Protein AF-A0A2I2G0Y9-F1 (afdb_monomer)

Radius of gyration: 18.12 Å; Cα contacts (8 Å, |Δi|>4): 43; chains: 1; bounding box: 42×23×53 Å

Secondary structure (DSSP, 8-state):
----THHHHTHHHHHHHHHHHHHHHHHHHHHHHHHHHTTPPP-HHHHHHHHHHHHHHHHHHHHTTS--HHHHHHHHHHHHHHHHHHHHHHHHHHHTTTTS-HHHHHTTT--

Organism: NCBI:txid1392250

Foldseek 3Di:
DDDDPVNVVLCVVLVVLLVVLVVLLVVLVVVVVVCVVLVHDDDVLSVLSNVLSVVSNVVSVVCVVPPCSVVSVVSSVVSVVSVVVSVVSVVCLCVVAVPNDPCVVRVVVPD

Structure (mmCIF, N/CA/C/O backbone):
data_AF-A0A2I2G0Y9-F1
#
_entry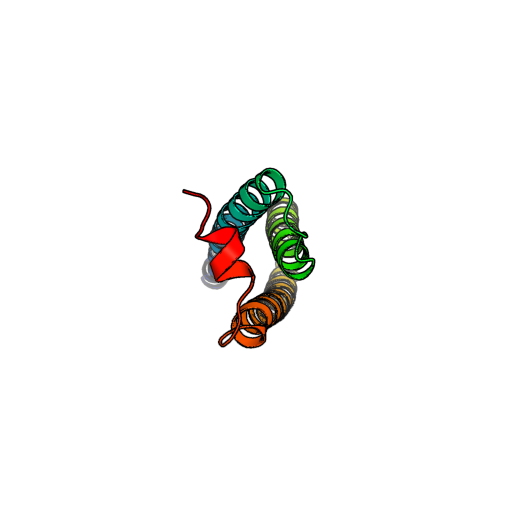.id   AF-A0A2I2G0Y9-F1
#
loop_
_atom_site.group_PDB
_atom_site.id
_atom_site.type_symbol
_atom_site.label_atom_id
_atom_site.label_alt_id
_atom_site.label_comp_id
_atom_site.label_asym_id
_atom_site.label_entity_id
_atom_site.label_seq_id
_atom_site.pdbx_PDB_ins_code
_atom_site.Cartn_x
_atom_site.Cartn_y
_atom_site.Cartn_z
_atom_site.occupancy
_atom_site.B_iso_or_equiv
_atom_site.auth_seq_id
_atom_site.auth_comp_id
_atom_site.auth_asym_id
_atom_site.auth_atom_id
_atom_site.pdbx_PDB_model_num
ATOM 1 N N . MET A 1 1 ? -18.549 9.170 29.923 1.00 46.00 1 MET A N 1
ATOM 2 C CA . MET A 1 1 ? -18.329 8.332 28.727 1.00 46.00 1 MET A CA 1
ATOM 3 C C . MET A 1 1 ? -17.215 7.361 29.087 1.00 46.00 1 MET A C 1
ATOM 5 O O . MET A 1 1 ? -16.081 7.790 29.235 1.00 46.00 1 MET A O 1
ATOM 9 N N . ILE A 1 2 ? -17.563 6.121 29.438 1.00 49.69 2 ILE A N 1
ATOM 10 C CA . ILE A 1 2 ? -16.591 5.095 29.846 1.00 49.69 2 ILE A CA 1
ATOM 11 C C . ILE A 1 2 ? -16.082 4.455 28.562 1.00 49.69 2 ILE A C 1
ATOM 13 O O . ILE A 1 2 ? -16.822 3.711 27.929 1.00 49.69 2 ILE A O 1
ATOM 17 N N . VAL A 1 3 ? -14.855 4.802 28.175 1.00 56.69 3 VAL A N 1
ATOM 18 C CA . VAL A 1 3 ? -14.140 4.137 27.083 1.00 56.69 3 VAL A CA 1
ATOM 19 C C . VAL A 1 3 ? -13.748 2.756 27.591 1.00 56.69 3 VAL A C 1
ATOM 21 O O . VAL A 1 3 ? -12.974 2.632 28.545 1.00 56.69 3 VAL A O 1
ATOM 24 N N . ARG A 1 4 ? -14.326 1.707 27.017 1.00 63.91 4 ARG A N 1
ATOM 25 C CA . ARG A 1 4 ? -13.954 0.328 27.320 1.00 63.91 4 ARG A CA 1
ATOM 26 C C . ARG A 1 4 ? -12.682 -0.020 26.549 1.00 63.91 4 ARG A C 1
ATOM 28 O O . ARG A 1 4 ? -12.545 0.306 25.377 1.00 63.91 4 ARG A O 1
ATOM 35 N N . GLY A 1 5 ? -11.758 -0.742 27.186 1.00 56.41 5 GLY A N 1
ATOM 36 C CA . GLY A 1 5 ? -10.437 -1.062 26.616 1.00 56.41 5 GLY A CA 1
ATOM 37 C C . GLY A 1 5 ? -10.438 -1.746 25.236 1.00 56.41 5 GLY A C 1
ATOM 38 O O . GLY A 1 5 ? -9.444 -1.659 24.524 1.00 56.41 5 GLY A O 1
ATOM 39 N N . HIS A 1 6 ? -11.548 -2.366 24.812 1.00 53.97 6 HIS A N 1
ATOM 40 C CA . HIS A 1 6 ? -11.688 -2.942 23.466 1.00 53.97 6 HIS A CA 1
ATOM 41 C C . HIS A 1 6 ? -11.856 -1.889 22.354 1.00 53.97 6 HIS A C 1
ATOM 43 O O . HIS A 1 6 ? -11.557 -2.172 21.198 1.00 53.97 6 HIS A O 1
ATOM 49 N N . GLU A 1 7 ? -12.288 -0.670 22.683 1.00 57.53 7 GLU A N 1
ATOM 50 C CA . GLU A 1 7 ? -12.473 0.428 21.723 1.00 57.53 7 GLU A CA 1
ATOM 51 C C . GLU A 1 7 ? -11.128 1.034 21.283 1.00 57.53 7 GLU A C 1
ATOM 53 O O . GLU A 1 7 ? -11.024 1.630 20.216 1.00 57.53 7 GLU A O 1
ATOM 58 N N . ILE A 1 8 ? -10.080 0.830 22.089 1.00 55.19 8 ILE A N 1
ATOM 59 C CA . ILE A 1 8 ? -8.735 1.391 21.901 1.00 55.19 8 ILE A CA 1
ATOM 60 C C . ILE A 1 8 ? -7.849 0.454 21.070 1.00 55.19 8 ILE A C 1
ATOM 62 O O . ILE A 1 8 ? -6.972 0.912 20.344 1.00 55.19 8 ILE A O 1
ATOM 66 N N . PHE A 1 9 ? -8.080 -0.860 21.159 1.00 54.34 9 PHE A N 1
ATOM 67 C CA . PHE A 1 9 ? -7.300 -1.850 20.412 1.00 54.34 9 PHE A CA 1
ATOM 68 C C . PHE A 1 9 ? -7.782 -2.009 18.963 1.00 54.34 9 PHE A C 1
ATOM 70 O O . PHE A 1 9 ? -7.001 -2.367 18.087 1.00 54.34 9 PHE A O 1
ATOM 77 N N . SER A 1 10 ? -9.054 -1.690 18.694 1.00 59.38 10 SER A N 1
ATOM 78 C CA . SER A 1 10 ? -9.640 -1.804 17.357 1.00 59.38 10 SER A CA 1
ATOM 79 C C . SER A 1 10 ? -8.965 -0.926 16.288 1.00 59.38 10 SER A C 1
ATOM 81 O O . SER A 1 10 ? -8.725 -1.455 15.214 1.00 59.38 10 SER A O 1
ATOM 83 N N . PRO A 1 11 ? -8.620 0.362 16.499 1.00 62.44 11 PRO A N 1
ATOM 84 C CA . PRO A 1 11 ? -8.096 1.209 15.417 1.00 62.44 11 PRO A CA 1
ATOM 85 C C . PRO A 1 11 ? -6.624 0.965 15.038 1.00 62.44 11 PRO A C 1
ATOM 87 O O . PRO A 1 11 ? -6.182 1.445 13.998 1.00 62.44 11 PRO A O 1
ATOM 90 N N . ILE A 1 12 ? -5.849 0.250 15.858 1.00 69.56 12 ILE A N 1
ATOM 91 C CA . ILE A 1 12 ? -4.392 0.093 15.691 1.00 69.56 12 ILE A CA 1
ATOM 92 C C . ILE A 1 12 ? -3.999 -0.595 14.364 1.00 69.56 12 ILE A C 1
ATOM 94 O O . ILE A 1 12 ? -3.158 -0.033 13.657 1.00 69.56 12 ILE A O 1
ATOM 98 N N . PRO A 1 13 ? -4.572 -1.756 13.982 1.00 67.31 13 PRO A N 1
ATOM 99 C CA . PRO A 1 13 ? -4.223 -2.411 12.717 1.00 67.31 13 PRO A CA 1
ATOM 100 C C . PRO A 1 13 ? -4.553 -1.554 11.485 1.00 67.31 13 PRO A C 1
ATOM 102 O O . PRO A 1 13 ? -3.721 -1.440 10.591 1.00 67.31 13 PRO A O 1
ATOM 105 N N . LEU A 1 14 ? -5.672 -0.823 11.494 1.00 72.25 14 LEU A N 1
ATOM 106 C CA . LEU A 1 14 ? -6.061 0.065 10.389 1.00 72.25 14 LEU A CA 1
ATOM 107 C C . LEU A 1 14 ? -5.081 1.218 10.171 1.00 72.25 14 LEU A C 1
ATOM 109 O O . LEU A 1 14 ? -4.785 1.575 9.033 1.00 72.25 14 LEU A O 1
ATOM 113 N N . VAL A 1 15 ? -4.557 1.809 11.247 1.00 73.94 15 VAL A N 1
ATOM 114 C CA . VAL A 1 15 ? -3.526 2.849 11.116 1.00 73.94 15 VAL A CA 1
ATOM 115 C C . VAL A 1 15 ? -2.258 2.262 10.484 1.00 73.9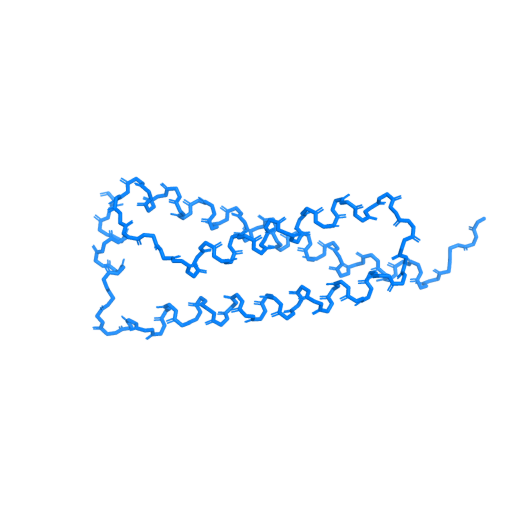4 15 VAL A C 1
ATOM 117 O O . VAL A 1 15 ? -1.651 2.903 9.627 1.00 73.94 15 VAL A O 1
ATOM 120 N N . GLY A 1 16 ? -1.887 1.030 10.843 1.00 77.44 16 GLY A N 1
ATOM 121 C CA . GLY A 1 16 ? -0.770 0.312 10.224 1.00 77.44 16 GLY A CA 1
ATOM 122 C C . GLY A 1 16 ? -0.992 0.014 8.736 1.00 77.44 16 GLY A C 1
ATOM 123 O O . GLY A 1 16 ? -0.099 0.247 7.914 1.00 77.44 16 GLY A O 1
ATOM 124 N N . GLU A 1 17 ? -2.189 -0.434 8.363 1.00 78.25 17 GLU A N 1
ATOM 125 C CA . GLU A 1 17 ? -2.569 -0.671 6.966 1.00 78.25 17 GLU A CA 1
ATOM 126 C C . GLU A 1 17 ? -2.608 0.625 6.142 1.00 78.25 17 GLU A C 1
ATOM 128 O O . GLU A 1 17 ? -2.150 0.643 5.002 1.00 78.25 17 GLU A O 1
ATOM 133 N N . LEU A 1 18 ? -3.072 1.739 6.716 1.00 81.19 18 LEU A N 1
ATOM 134 C CA . LEU A 1 18 ? -3.113 3.033 6.028 1.00 81.19 18 LEU A CA 1
ATOM 135 C C . LEU A 1 18 ? -1.705 3.566 5.730 1.00 81.19 18 LEU A C 1
ATOM 137 O O . LEU A 1 18 ? -1.428 4.005 4.612 1.00 81.19 18 LEU A O 1
ATOM 141 N N . ILE A 1 19 ? -0.808 3.512 6.719 1.00 85.19 19 ILE A N 1
ATOM 142 C CA . ILE A 1 19 ? 0.575 3.975 6.555 1.00 85.19 19 ILE A CA 1
ATOM 143 C C . ILE A 1 19 ? 1.295 3.110 5.517 1.00 85.19 19 ILE A C 1
ATOM 145 O O . ILE A 1 19 ? 1.948 3.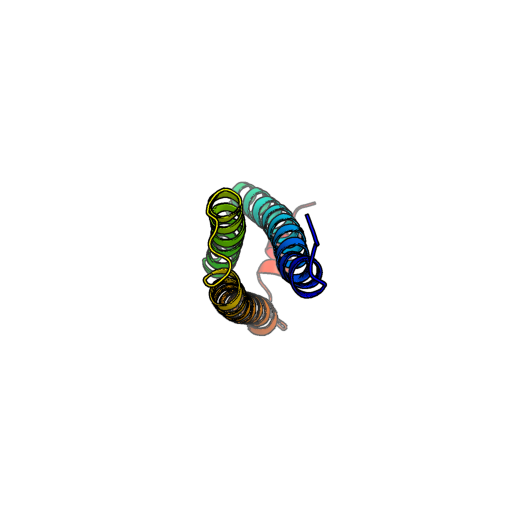639 4.618 1.00 85.19 19 ILE A O 1
ATOM 149 N N . SER A 1 20 ? 1.153 1.788 5.606 1.00 81.94 20 SER A N 1
ATOM 150 C CA . SER A 1 20 ? 1.803 0.871 4.665 1.00 81.94 20 SER A CA 1
ATOM 151 C C . SER A 1 20 ? 1.257 1.008 3.239 1.00 81.94 20 SER A C 1
ATOM 153 O O . SER A 1 20 ? 2.050 1.092 2.301 1.00 81.94 20 SER A O 1
ATOM 155 N N . ALA A 1 21 ? -0.061 1.138 3.059 1.00 84.75 21 ALA A N 1
ATOM 156 C CA . ALA A 1 21 ? -0.673 1.371 1.752 1.00 84.75 21 ALA A CA 1
ATOM 157 C C . ALA A 1 21 ? -0.197 2.677 1.101 1.00 84.75 21 ALA A C 1
ATOM 159 O O . ALA A 1 21 ? 0.141 2.683 -0.084 1.00 84.75 21 ALA A O 1
ATOM 160 N N . ALA A 1 22 ? -0.118 3.768 1.870 1.00 85.31 22 ALA A N 1
ATOM 161 C CA . ALA A 1 22 ? 0.359 5.056 1.372 1.00 85.31 22 ALA A CA 1
ATOM 162 C C . ALA A 1 22 ? 1.827 4.992 0.918 1.00 85.31 22 ALA A C 1
ATOM 164 O O . ALA A 1 22 ? 2.170 5.517 -0.143 1.00 85.31 22 ALA A O 1
ATOM 165 N N . VAL A 1 23 ? 2.686 4.314 1.688 1.00 88.06 23 VAL A N 1
ATOM 166 C CA . VAL A 1 23 ? 4.105 4.137 1.345 1.00 88.06 23 VAL A CA 1
ATOM 167 C C . VAL A 1 23 ? 4.261 3.321 0.062 1.00 88.06 23 VAL A C 1
ATOM 169 O O . VAL A 1 23 ? 4.984 3.742 -0.841 1.00 88.06 23 VAL A O 1
ATOM 172 N N . VAL A 1 24 ? 3.565 2.186 -0.061 1.00 86.06 24 VAL A N 1
ATOM 173 C CA . VAL A 1 24 ? 3.645 1.345 -1.266 1.00 86.06 24 VAL A CA 1
ATOM 174 C C . VAL A 1 24 ? 3.107 2.082 -2.489 1.00 86.06 24 VAL A C 1
ATOM 176 O O . VAL A 1 24 ? 3.751 2.045 -3.535 1.00 86.06 24 VAL A O 1
ATOM 179 N N . MET A 1 25 ? 1.979 2.790 -2.365 1.00 87.69 25 MET A N 1
ATOM 180 C CA . MET A 1 25 ? 1.427 3.592 -3.460 1.00 87.69 25 MET A CA 1
ATOM 181 C C . MET A 1 25 ? 2.436 4.637 -3.944 1.00 87.69 25 MET A C 1
ATOM 183 O O . MET A 1 25 ? 2.663 4.743 -5.146 1.00 87.69 25 MET A O 1
ATOM 187 N N . GLY A 1 26 ? 3.100 5.346 -3.024 1.00 84.00 26 GLY A N 1
ATOM 188 C CA . GLY A 1 26 ? 4.108 6.348 -3.371 1.00 84.00 26 GLY A CA 1
ATOM 189 C C . GLY A 1 26 ? 5.312 5.766 -4.115 1.00 84.00 26 GLY A C 1
ATOM 190 O O . G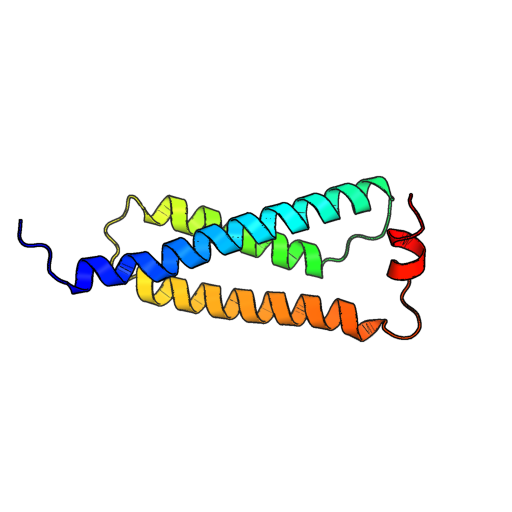LY A 1 26 ? 5.729 6.314 -5.134 1.00 84.00 26 GLY A O 1
ATOM 191 N N . ILE A 1 27 ? 5.847 4.634 -3.646 1.00 85.75 27 ILE A N 1
ATOM 192 C CA . ILE A 1 27 ? 6.989 3.967 -4.294 1.00 85.75 27 ILE A CA 1
ATOM 193 C C . ILE A 1 27 ? 6.602 3.481 -5.697 1.00 85.75 27 ILE A C 1
ATOM 195 O O . ILE A 1 27 ? 7.338 3.697 -6.659 1.00 85.75 27 ILE A O 1
ATOM 199 N N . LEU A 1 28 ? 5.436 2.846 -5.824 1.00 85.31 28 LEU A N 1
ATOM 200 C CA . LEU A 1 28 ? 5.013 2.210 -7.066 1.00 85.31 28 LEU A CA 1
ATOM 201 C C . LEU A 1 28 ? 4.561 3.222 -8.125 1.00 85.31 28 LEU A C 1
ATOM 203 O O . LEU A 1 28 ? 4.888 3.063 -9.297 1.00 85.31 28 LEU A O 1
ATOM 207 N N . ALA A 1 29 ? 3.884 4.298 -7.716 1.00 82.75 29 ALA A N 1
ATOM 208 C C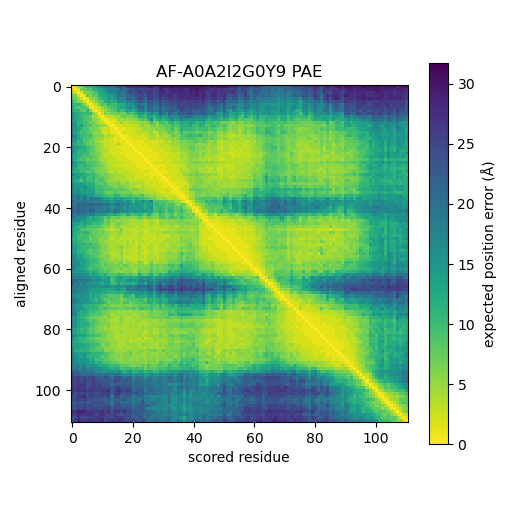A . ALA A 1 29 ? 3.539 5.410 -8.599 1.00 82.75 29 ALA A CA 1
ATOM 209 C C . ALA A 1 29 ? 4.792 6.119 -9.132 1.00 82.75 29 ALA A C 1
ATOM 211 O O . ALA A 1 29 ? 4.838 6.502 -10.300 1.00 82.75 29 ALA A O 1
ATOM 212 N N . GLY A 1 30 ? 5.822 6.262 -8.290 1.00 82.69 30 GLY A N 1
ATOM 213 C CA . GLY A 1 30 ? 7.124 6.763 -8.718 1.00 82.69 30 GLY A CA 1
ATOM 214 C C . GLY A 1 30 ? 7.753 5.864 -9.780 1.00 82.69 30 GLY A C 1
ATOM 215 O O . GLY A 1 30 ? 8.160 6.357 -10.826 1.00 82.69 30 GLY A O 1
ATOM 216 N N . TYR A 1 31 ? 7.777 4.550 -9.548 1.00 78.81 31 TYR A N 1
ATOM 217 C CA . TYR A 1 31 ? 8.345 3.582 -10.492 1.00 78.81 31 TYR A CA 1
ATOM 218 C C . TYR A 1 31 ? 7.652 3.610 -11.864 1.00 78.81 31 TYR A C 1
ATOM 220 O O . TYR A 1 31 ? 8.325 3.731 -12.886 1.00 78.81 31 TYR A O 1
ATOM 228 N N . GLU A 1 32 ? 6.318 3.591 -11.893 1.00 78.19 32 GLU A N 1
ATOM 229 C CA . GLU A 1 32 ? 5.547 3.682 -13.142 1.00 78.19 32 GLU A CA 1
ATOM 230 C C . GLU A 1 32 ? 5.829 4.997 -13.889 1.00 78.19 32 GLU A C 1
ATOM 232 O O . GLU A 1 32 ? 5.934 4.997 -15.113 1.00 78.19 32 GLU A O 1
ATOM 237 N N . HIS A 1 33 ? 6.037 6.114 -13.176 1.00 79.00 33 HIS A N 1
ATOM 238 C CA . HIS A 1 33 ? 6.398 7.387 -13.809 1.00 79.00 33 HIS A CA 1
ATOM 239 C C . HIS A 1 33 ? 7.748 7.323 -14.540 1.00 79.00 33 HIS A C 1
ATOM 241 O O . HIS A 1 33 ? 7.899 7.922 -15.605 1.00 79.00 33 HIS A O 1
ATOM 247 N N . TYR A 1 34 ? 8.731 6.603 -13.995 1.00 75.06 34 TYR A N 1
ATOM 248 C CA . TYR A 1 34 ? 10.027 6.415 -14.652 1.00 75.06 34 TYR A CA 1
ATOM 249 C C . TYR A 1 34 ? 9.940 5.445 -15.839 1.00 75.06 34 TYR A C 1
ATOM 251 O O . TYR A 1 34 ? 10.548 5.712 -16.876 1.00 75.06 34 TYR A O 1
ATOM 259 N N . ILE A 1 35 ? 9.150 4.373 -15.728 1.00 74.31 35 ILE A N 1
ATOM 260 C CA . ILE A 1 35 ? 8.914 3.406 -16.816 1.00 74.31 35 ILE A CA 1
ATOM 261 C C . ILE A 1 35 ? 8.207 4.054 -18.008 1.00 74.31 35 ILE A C 1
ATOM 263 O O . ILE A 1 35 ? 8.625 3.849 -19.150 1.00 74.31 35 ILE A O 1
ATOM 267 N N . ASP A 1 36 ? 7.185 4.871 -17.749 1.00 74.88 36 ASP A N 1
ATOM 268 C CA . ASP A 1 36 ? 6.462 5.620 -18.781 1.00 74.88 36 ASP A CA 1
ATOM 269 C C . ASP A 1 36 ? 7.415 6.548 -19.554 1.00 74.88 36 ASP A C 1
ATOM 271 O O . ASP A 1 36 ? 7.427 6.566 -20.785 1.00 74.88 36 ASP A O 1
ATOM 275 N N . ARG A 1 37 ? 8.331 7.224 -18.845 1.00 74.12 37 ARG A N 1
ATOM 276 C CA . ARG A 1 37 ? 9.385 8.043 -19.469 1.00 74.12 37 ARG A CA 1
ATOM 277 C C . ARG A 1 37 ? 10.404 7.236 -20.268 1.00 74.12 37 ARG A C 1
ATOM 279 O O . ARG A 1 37 ? 10.930 7.749 -21.254 1.00 74.12 37 ARG A O 1
ATOM 286 N N . ALA A 1 38 ? 10.691 6.007 -19.853 1.00 68.12 38 ALA A N 1
ATOM 287 C CA . ALA A 1 38 ? 11.608 5.103 -20.541 1.00 68.12 38 ALA A CA 1
ATOM 288 C C . ALA A 1 38 ? 10.960 4.377 -21.737 1.00 68.12 38 ALA A C 1
ATOM 290 O O . ALA A 1 38 ? 11.648 3.633 -22.437 1.00 68.12 38 ALA A O 1
ATOM 291 N N . ASN A 1 39 ? 9.659 4.591 -21.992 1.00 61.94 39 ASN A N 1
ATOM 292 C CA . ASN A 1 39 ? 8.876 3.927 -23.041 1.00 61.94 39 ASN A CA 1
ATOM 293 C C . ASN A 1 39 ? 9.024 2.390 -22.999 1.00 61.94 39 ASN A C 1
ATOM 295 O O . ASN A 1 39 ? 9.067 1.713 -24.031 1.00 61.94 39 ASN A O 1
ATOM 299 N N . ALA A 1 40 ? 9.175 1.848 -21.787 1.00 63.91 40 ALA A N 1
ATOM 300 C CA . ALA A 1 40 ? 9.321 0.424 -21.536 1.00 63.91 40 ALA A CA 1
ATOM 301 C C . ALA A 1 40 ? 7.943 -0.219 -21.317 1.00 63.91 40 ALA A C 1
ATOM 303 O O . ALA A 1 40 ? 6.992 0.425 -20.879 1.00 63.91 40 ALA A O 1
ATOM 304 N N . SER A 1 41 ? 7.815 -1.506 -21.655 1.00 57.75 41 SER A N 1
ATOM 305 C CA . SER A 1 41 ? 6.540 -2.225 -21.547 1.00 57.75 41 SER A CA 1
ATOM 306 C C . SER A 1 41 ? 6.053 -2.253 -20.101 1.00 57.75 41 SER A C 1
ATOM 308 O O . SER A 1 41 ? 6.714 -2.815 -19.229 1.00 57.75 41 SER A O 1
ATOM 310 N N . ASN A 1 42 ? 4.857 -1.713 -19.873 1.00 60.19 42 ASN A N 1
ATOM 311 C CA . ASN A 1 42 ? 4.280 -1.635 -18.543 1.00 60.19 42 ASN A CA 1
ATOM 312 C C . ASN A 1 42 ? 3.936 -3.029 -17.999 1.00 60.19 42 ASN A C 1
ATOM 314 O O . ASN A 1 42 ? 3.189 -3.795 -18.619 1.00 60.19 42 ASN A O 1
ATOM 318 N N . ASN A 1 43 ? 4.463 -3.376 -16.825 1.00 70.12 43 ASN A N 1
ATOM 319 C CA . ASN A 1 43 ? 4.216 -4.677 -16.215 1.00 70.12 43 ASN A CA 1
ATOM 320 C C . ASN A 1 43 ? 2.867 -4.655 -15.489 1.00 70.12 43 ASN A C 1
ATOM 322 O O . ASN A 1 43 ? 2.749 -4.117 -14.392 1.00 70.12 43 ASN A O 1
ATOM 326 N N . GLY A 1 44 ? 1.851 -5.331 -16.040 1.00 74.12 44 GLY A N 1
ATOM 327 C CA . GLY A 1 44 ? 0.495 -5.368 -15.457 1.00 74.12 44 GLY A CA 1
ATOM 328 C C . GLY A 1 44 ? 0.416 -5.860 -14.000 1.00 74.12 44 GLY A C 1
ATOM 329 O O . GLY A 1 44 ? -0.563 -5.607 -13.304 1.00 74.12 44 GLY A O 1
ATOM 330 N N . ARG A 1 45 ? 1.466 -6.523 -13.503 1.00 75.38 45 ARG A N 1
ATOM 331 C CA . ARG A 1 45 ? 1.602 -6.937 -12.099 1.00 75.38 45 ARG A CA 1
ATOM 332 C C . ARG A 1 45 ? 1.894 -5.773 -11.146 1.00 75.38 45 ARG A C 1
ATOM 334 O O . ARG A 1 45 ? 1.456 -5.807 -10.002 1.00 75.38 45 ARG A O 1
ATOM 341 N N . ILE A 1 46 ? 2.612 -4.760 -11.621 1.00 79.06 46 ILE A N 1
ATOM 342 C CA . ILE A 1 46 ? 2.924 -3.538 -10.875 1.00 79.06 46 ILE A CA 1
ATOM 343 C C . ILE A 1 46 ? 1.660 -2.679 -10.787 1.00 79.06 46 ILE A C 1
ATOM 345 O O . ILE A 1 46 ? 1.248 -2.290 -9.697 1.00 79.06 46 ILE A O 1
ATOM 349 N N . VAL A 1 47 ? 0.949 -2.531 -11.907 1.00 83.00 47 VAL A N 1
ATOM 350 C CA . VAL A 1 47 ? -0.364 -1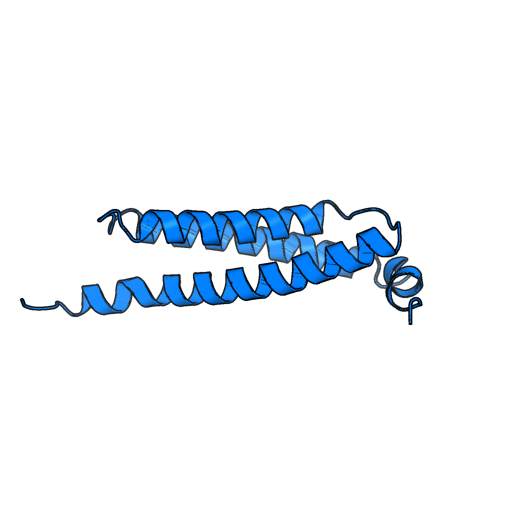.866 -11.956 1.00 83.00 47 VAL A CA 1
ATOM 351 C C . VAL A 1 47 ? -1.372 -2.517 -11.006 1.00 83.00 47 VAL A C 1
ATOM 353 O O . VAL A 1 47 ? -2.088 -1.814 -10.299 1.00 83.00 47 VAL A O 1
ATOM 356 N N . TYR A 1 48 ? -1.414 -3.852 -10.930 1.00 85.44 48 TYR A N 1
ATOM 357 C CA . TYR A 1 48 ? -2.291 -4.560 -9.991 1.00 85.44 48 TYR A CA 1
ATOM 358 C C . TYR A 1 48 ? -2.031 -4.152 -8.533 1.00 85.44 48 TYR A C 1
ATOM 360 O O . TYR A 1 48 ? -2.958 -3.772 -7.818 1.00 85.44 48 TYR A O 1
ATOM 368 N N 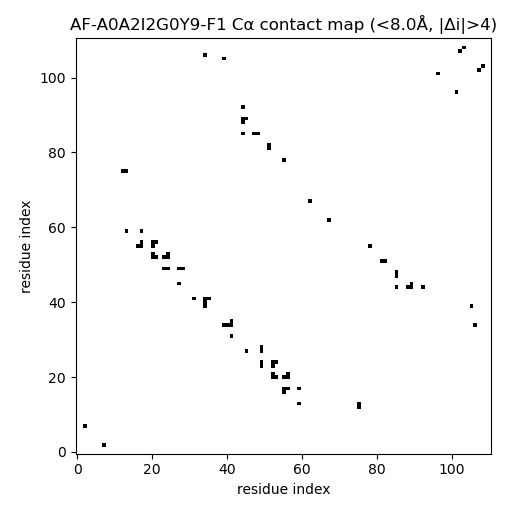. SER A 1 49 ? -0.767 -4.170 -8.108 1.00 86.25 49 SER A N 1
ATOM 369 C CA . SER A 1 49 ? -0.376 -3.770 -6.753 1.00 86.25 49 SER A CA 1
ATOM 370 C C . S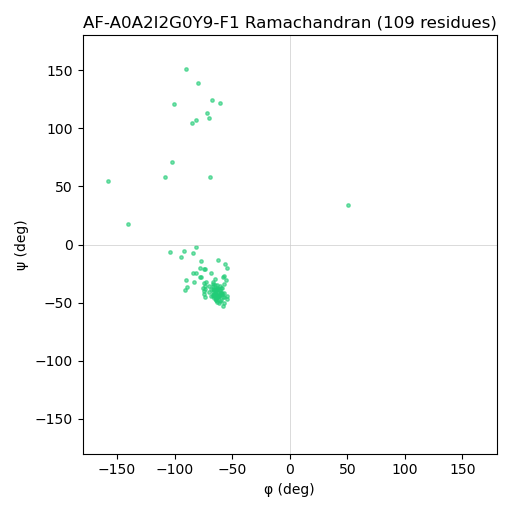ER A 1 49 ? -0.674 -2.291 -6.476 1.00 86.25 49 SER A C 1
ATOM 372 O O . SER A 1 49 ? -1.087 -1.949 -5.368 1.00 86.25 49 SER A O 1
ATOM 374 N N . LEU A 1 50 ? -0.543 -1.422 -7.486 1.00 86.38 50 LEU A N 1
ATOM 375 C CA . LEU A 1 50 ? -0.891 -0.002 -7.389 1.00 86.38 50 LEU A CA 1
ATOM 376 C C . LEU A 1 50 ? -2.390 0.173 -7.121 1.00 86.38 50 LEU A C 1
ATOM 378 O O . LEU A 1 50 ? -2.780 0.875 -6.191 1.00 86.38 50 LEU A O 1
ATOM 382 N N . VAL A 1 51 ? -3.235 -0.497 -7.909 1.00 87.75 51 VAL A N 1
ATOM 383 C CA . VAL A 1 51 ? -4.697 -0.410 -7.793 1.00 87.75 51 VAL A CA 1
ATOM 384 C C . VAL A 1 51 ? -5.167 -0.880 -6.420 1.00 87.75 51 VAL A C 1
ATOM 386 O O . VAL A 1 51 ? -6.014 -0.226 -5.814 1.00 87.75 51 VAL A O 1
ATOM 389 N N . ILE A 1 52 ? -4.590 -1.961 -5.888 1.00 87.25 52 ILE A N 1
ATOM 390 C CA . ILE A 1 52 ? -4.913 -2.439 -4.537 1.00 87.25 52 ILE A CA 1
ATOM 391 C C . ILE A 1 52 ? -4.560 -1.394 -3.484 1.00 87.25 52 ILE A C 1
ATOM 393 O O . ILE A 1 52 ? -5.376 -1.140 -2.601 1.00 87.25 52 ILE A O 1
ATOM 397 N N . ALA A 1 53 ? -3.388 -0.762 -3.592 1.00 86.25 53 ALA A N 1
ATOM 398 C CA . ALA A 1 53 ? -2.957 0.273 -2.657 1.00 86.25 53 ALA A CA 1
ATOM 399 C C . ALA A 1 53 ? -3.850 1.531 -2.701 1.00 86.25 53 ALA A C 1
ATOM 401 O O . ALA A 1 53 ? -4.022 2.208 -1.689 1.00 86.25 53 ALA A O 1
ATOM 402 N N . PHE A 1 54 ? -4.462 1.845 -3.846 1.00 84.44 54 PHE A N 1
ATOM 403 C CA . PHE A 1 54 ? -5.492 2.887 -3.923 1.00 84.44 54 PHE A CA 1
ATOM 404 C C . PHE A 1 54 ? -6.823 2.434 -3.317 1.00 84.44 54 PHE A C 1
ATOM 406 O O . PHE A 1 54 ? -7.485 3.218 -2.635 1.00 84.44 54 PHE A O 1
ATOM 413 N N . LEU A 1 55 ? -7.220 1.181 -3.545 1.00 85.62 55 LEU A N 1
ATOM 414 C CA . LEU A 1 55 ? -8.483 0.633 -3.053 1.00 85.62 55 LEU A CA 1
ATOM 415 C C . LEU A 1 55 ? -8.498 0.524 -1.521 1.00 85.62 55 LEU A C 1
ATOM 417 O O . LEU A 1 55 ? -9.512 0.848 -0.903 1.00 85.62 55 LEU A O 1
ATOM 421 N N . THR A 1 56 ? -7.371 0.146 -0.909 1.00 84.69 56 THR A N 1
ATOM 422 C CA . THR A 1 56 ? -7.165 0.166 0.551 1.00 84.69 56 THR A CA 1
ATOM 423 C C . THR A 1 56 ? -7.362 1.564 1.115 1.00 84.69 56 THR A C 1
ATOM 425 O O . THR A 1 56 ? -8.188 1.776 2.003 1.00 84.69 56 THR A O 1
ATOM 428 N N . LEU A 1 57 ? -6.665 2.542 0.547 1.00 84.12 57 LEU A N 1
ATOM 429 C CA . LEU A 1 57 ? -6.657 3.917 1.032 1.00 84.12 57 LEU A CA 1
ATOM 430 C C . LEU A 1 57 ? -8.031 4.588 0.864 1.00 84.12 57 LEU A C 1
ATOM 432 O O . LEU A 1 57 ? -8.518 5.257 1.778 1.00 84.12 57 LEU A O 1
ATOM 436 N N . PHE A 1 58 ? -8.703 4.343 -0.265 1.00 83.25 58 PHE A N 1
ATOM 437 C CA . PHE A 1 58 ? -10.048 4.849 -0.541 1.00 83.25 58 PHE 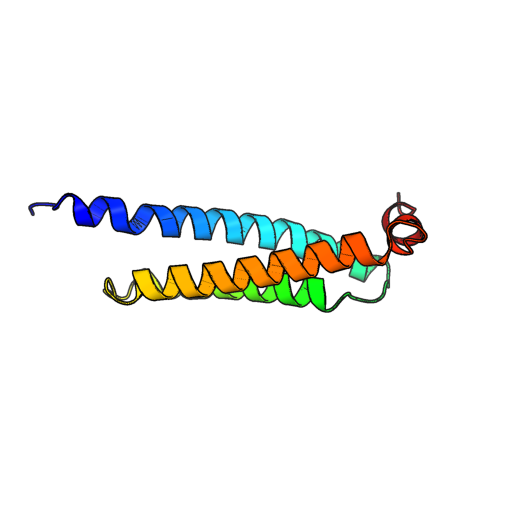A CA 1
ATOM 438 C C . PHE A 1 58 ? -11.111 4.213 0.363 1.00 83.25 58 PHE A C 1
ATOM 440 O O . PHE A 1 58 ? -11.953 4.920 0.919 1.00 83.25 58 PHE A O 1
ATOM 447 N N . SER A 1 59 ? -11.057 2.891 0.559 1.00 78.81 59 SER A N 1
ATOM 448 C CA . SER A 1 59 ? -12.024 2.175 1.395 1.00 78.81 59 SER A CA 1
ATOM 449 C C . SER A 1 59 ? -11.932 2.586 2.865 1.00 78.81 59 SER A C 1
ATOM 451 O O . SER A 1 59 ? -12.956 2.655 3.540 1.00 78.81 59 SER A O 1
ATOM 453 N N . ILE A 1 60 ? -10.732 2.891 3.366 1.00 75.38 60 ILE A N 1
ATOM 454 C CA . ILE A 1 60 ? -10.517 3.308 4.759 1.00 75.38 60 ILE A CA 1
ATOM 455 C C . ILE A 1 60 ? -10.995 4.747 5.000 1.00 75.38 60 ILE A C 1
ATOM 457 O O . ILE A 1 60 ? -11.671 5.009 5.997 1.00 75.38 60 ILE A O 1
ATOM 461 N N . ILE A 1 61 ? -10.715 5.670 4.073 1.00 77.56 61 ILE A N 1
ATOM 462 C CA . ILE A 1 61 ? -11.204 7.059 4.146 1.00 77.56 61 ILE A CA 1
ATOM 463 C C . ILE A 1 61 ? -12.738 7.107 4.159 1.00 77.56 61 ILE A C 1
ATOM 465 O O . ILE A 1 61 ? -13.324 7.908 4.886 1.00 77.56 61 ILE A O 1
ATOM 469 N N . LEU A 1 62 ? -13.393 6.230 3.396 1.00 70.44 62 LEU A N 1
ATOM 470 C CA . LEU A 1 62 ? -14.853 6.124 3.355 1.00 70.44 62 LEU A CA 1
ATOM 471 C C . LEU A 1 62 ? -15.470 5.383 4.546 1.00 70.44 62 LEU A C 1
ATOM 473 O O . LEU A 1 62 ? -16.658 5.575 4.800 1.00 70.44 62 LEU A O 1
ATOM 477 N N . LEU A 1 63 ? -14.705 4.560 5.272 1.00 67.00 63 LEU A N 1
ATOM 478 C CA . LEU A 1 63 ? -15.183 3.876 6.479 1.00 67.00 63 LEU A CA 1
ATOM 479 C C . LEU A 1 63 ? -15.083 4.743 7.741 1.00 67.00 63 LEU A C 1
ATOM 481 O O . LEU A 1 63 ? -15.870 4.539 8.661 1.00 67.00 63 LEU A O 1
ATOM 485 N N . ILE A 1 64 ? -14.180 5.733 7.781 1.00 65.50 64 ILE A N 1
ATOM 486 C CA . ILE A 1 64 ? -13.995 6.623 8.942 1.00 65.50 64 ILE A CA 1
ATOM 487 C C . ILE A 1 64 ? -15.271 7.364 9.421 1.00 65.50 64 ILE A C 1
ATOM 489 O O . ILE A 1 64 ? -15.375 7.597 10.626 1.00 65.50 64 ILE A O 1
ATOM 493 N N . PRO A 1 65 ? -16.265 7.721 8.572 1.00 61.09 65 PRO A N 1
ATOM 494 C CA . PRO A 1 65 ? -17.498 8.362 9.020 1.00 61.09 65 PRO A CA 1
ATOM 495 C C . PRO A 1 65 ? -18.658 7.381 9.282 1.00 61.09 65 PRO A C 1
ATOM 497 O O . PRO A 1 65 ? -19.673 7.793 9.843 1.00 61.09 65 PRO A O 1
ATOM 500 N N . PHE A 1 66 ? -18.554 6.102 8.899 1.00 56.78 66 PHE A N 1
ATOM 501 C CA . PHE A 1 66 ? -19.622 5.117 9.092 1.00 56.78 66 PHE A CA 1
ATOM 502 C C . PHE A 1 66 ? -19.318 4.252 10.318 1.00 56.78 66 PHE A C 1
ATOM 504 O O . PHE A 1 66 ? -18.296 3.579 10.382 1.00 56.78 66 PHE A O 1
ATOM 511 N N . HIS A 1 67 ? -20.221 4.259 11.300 1.00 56.16 67 HIS A N 1
ATOM 512 C CA . HIS A 1 67 ? -20.125 3.559 12.589 1.00 56.16 67 HIS A CA 1
ATOM 513 C C . HIS A 1 67 ? -20.220 2.020 12.437 1.00 56.16 67 HIS A C 1
ATOM 515 O O . HIS A 1 67 ? -21.114 1.364 12.973 1.00 56.16 67 HIS A O 1
ATOM 521 N N . ALA A 1 68 ? -19.320 1.431 11.651 1.00 59.03 68 ALA A N 1
ATOM 522 C CA . ALA A 1 68 ? -19.342 0.054 11.176 1.00 59.03 68 ALA A CA 1
ATOM 523 C C . ALA A 1 68 ? -18.257 -0.784 11.874 1.00 59.03 68 ALA A C 1
ATOM 525 O O . ALA A 1 68 ? -17.392 -1.382 11.238 1.00 59.03 68 ALA A O 1
ATOM 526 N N . SER A 1 69 ? -18.316 -0.850 13.208 1.00 62.69 69 SER A N 1
ATOM 527 C CA . SER A 1 69 ? -17.348 -1.605 14.024 1.00 62.69 69 SER A CA 1
ATOM 528 C C . SER A 1 69 ? -17.286 -3.102 13.663 1.00 62.69 69 SER A C 1
ATOM 530 O O . SER A 1 69 ? -16.227 -3.710 13.772 1.00 62.69 69 SER A O 1
ATOM 532 N N . PHE A 1 70 ? -18.378 -3.687 13.148 1.00 63.50 70 PHE A N 1
ATOM 533 C CA . PHE A 1 70 ? -18.415 -5.094 12.715 1.00 63.50 70 PHE A CA 1
ATOM 534 C C . PHE A 1 70 ? -17.755 -5.343 11.345 1.00 63.50 70 PHE A C 1
ATOM 536 O O . PHE A 1 70 ? -17.248 -6.433 11.099 1.00 63.50 70 PHE A O 1
ATOM 543 N N . TYR A 1 71 ? -17.738 -4.344 10.453 1.00 63.31 71 TYR A N 1
ATOM 544 C CA . TYR A 1 71 ? -17.123 -4.470 9.123 1.00 63.31 71 TYR A CA 1
ATOM 545 C C . TYR A 1 71 ? -15.604 -4.371 9.174 1.00 63.31 71 TYR A C 1
ATOM 547 O O . TYR A 1 71 ? -14.923 -4.973 8.352 1.00 63.31 71 TYR A O 1
ATOM 555 N N . PHE A 1 72 ? -15.083 -3.657 10.166 1.00 70.19 72 PHE A N 1
ATOM 556 C CA . PHE A 1 72 ? -13.660 -3.413 10.344 1.00 70.19 72 PHE A CA 1
ATOM 557 C C . PHE A 1 72 ? -12.829 -4.705 10.392 1.00 70.19 72 PHE A C 1
ATOM 559 O O . PHE A 1 72 ? -11.818 -4.814 9.709 1.00 70.19 72 PHE A O 1
ATOM 566 N N . PHE A 1 73 ? -13.302 -5.712 11.134 1.00 70.44 73 PHE A N 1
ATOM 567 C CA . PHE A 1 73 ? -12.614 -7.001 11.252 1.00 70.44 73 PHE A CA 1
ATOM 568 C C . PHE A 1 73 ? -12.591 -7.793 9.935 1.00 70.44 73 PHE A C 1
ATOM 570 O O . PHE A 1 73 ? -11.613 -8.465 9.628 1.00 70.44 73 PHE A O 1
ATOM 577 N N . GLY A 1 74 ? -13.660 -7.716 9.136 1.00 76.00 74 GLY A N 1
ATOM 578 C CA . GLY A 1 74 ? -13.706 -8.389 7.835 1.00 76.00 74 GLY A CA 1
ATOM 579 C C . GLY A 1 74 ? -12.845 -7.698 6.777 1.00 76.00 74 GLY A C 1
ATOM 580 O O . GLY A 1 74 ? -12.249 -8.363 5.933 1.00 76.00 74 GLY A O 1
ATOM 581 N N . LEU A 1 75 ? -12.775 -6.369 6.825 1.00 77.06 75 LEU A N 1
ATOM 582 C CA . LEU A 1 75 ? -12.070 -5.554 5.840 1.00 77.06 75 LEU A CA 1
ATOM 583 C C . LEU A 1 75 ? -10.542 -5.716 5.938 1.00 77.06 75 LEU A C 1
ATOM 585 O O . LEU A 1 75 ? -9.893 -5.892 4.909 1.00 77.06 75 LEU A O 1
ATOM 589 N N . ASP A 1 76 ? -10.007 -5.766 7.161 1.00 77.19 76 ASP A N 1
ATOM 590 C CA . ASP A 1 76 ? -8.592 -6.065 7.451 1.00 77.19 76 ASP A CA 1
ATOM 591 C C . ASP A 1 76 ? -8.177 -7.430 6.870 1.00 77.19 76 ASP A C 1
ATOM 593 O O . ASP A 1 76 ? -7.196 -7.543 6.135 1.00 77.19 76 ASP A O 1
ATOM 597 N N . PHE A 1 77 ? -9.002 -8.467 7.059 1.00 82.12 77 PHE A N 1
ATOM 598 C CA . PHE A 1 77 ? -8.712 -9.795 6.511 1.00 82.12 77 PHE A CA 1
ATOM 599 C C . PHE A 1 77 ? -8.697 -9.819 4.973 1.00 82.12 77 PHE A C 1
ATOM 601 O O . PHE A 1 77 ? -7.844 -10.468 4.362 1.00 82.12 77 PHE A O 1
ATOM 608 N N . ILE A 1 78 ? -9.627 -9.108 4.326 1.00 85.06 78 ILE A N 1
ATOM 609 C CA . ILE A 1 78 ? -9.680 -9.016 2.859 1.00 85.06 78 ILE A CA 1
ATOM 610 C C . ILE A 1 78 ? -8.426 -8.319 2.328 1.00 85.06 78 ILE A C 1
ATOM 612 O O . ILE A 1 78 ? -7.812 -8.802 1.371 1.00 85.06 78 ILE A O 1
ATOM 616 N N . PHE A 1 79 ? -8.024 -7.207 2.946 1.00 81.38 79 PHE A N 1
ATOM 617 C CA . PHE A 1 79 ? -6.831 -6.490 2.518 1.00 81.38 79 PHE A CA 1
ATOM 618 C C . PHE A 1 79 ? -5.556 -7.266 2.796 1.00 81.38 79 PHE A C 1
ATOM 620 O O . PHE A 1 79 ? -4.705 -7.321 1.910 1.00 81.38 79 PHE A O 1
ATOM 627 N N . PHE A 1 80 ? -5.456 -7.973 3.917 1.00 83.88 80 PHE A N 1
ATOM 628 C CA . PHE A 1 80 ? -4.347 -8.881 4.193 1.00 83.88 80 PHE A CA 1
ATOM 629 C C . PHE A 1 80 ? -4.145 -9.922 3.079 1.00 83.88 80 PHE A C 1
ATOM 631 O O . PHE A 1 80 ? -3.030 -10.104 2.584 1.00 83.88 80 PHE A O 1
ATOM 638 N N . VAL A 1 81 ? -5.221 -10.571 2.618 1.00 88.25 81 VAL A N 1
ATOM 639 C CA . VAL A 1 81 ? -5.147 -11.528 1.499 1.00 88.25 81 VAL A CA 1
ATOM 640 C C . VAL A 1 81 ? -4.736 -10.826 0.204 1.00 88.25 81 VAL A C 1
ATOM 642 O O . VAL A 1 81 ? -3.892 -11.333 -0.537 1.00 88.25 81 VAL A O 1
ATOM 645 N N . CYS A 1 82 ? -5.285 -9.641 -0.060 1.00 86.00 82 CYS A N 1
ATOM 646 C CA . CYS A 1 82 ? -4.946 -8.845 -1.237 1.00 86.00 82 CYS A CA 1
ATOM 647 C C . CYS A 1 82 ? -3.449 -8.475 -1.267 1.00 86.00 82 CYS A C 1
ATOM 649 O O . CYS A 1 82 ? -2.787 -8.616 -2.299 1.00 86.00 82 CYS A O 1
ATOM 651 N N . TRP A 1 83 ? -2.892 -8.102 -0.113 1.00 83.00 83 TRP A N 1
ATOM 652 C CA . TRP A 1 83 ? -1.471 -7.817 0.086 1.00 83.00 83 TRP A CA 1
ATOM 653 C C . TRP A 1 83 ? -0.584 -9.051 -0.082 1.00 83.00 83 TRP A C 1
ATOM 655 O O . TRP A 1 83 ? 0.471 -8.956 -0.710 1.00 83.00 83 TRP A O 1
ATOM 665 N N . MET A 1 84 ? -1.014 -10.222 0.395 1.00 86.00 84 MET A N 1
ATOM 666 C CA . MET A 1 84 ? -0.297 -11.482 0.154 1.00 86.00 84 MET A CA 1
ATOM 667 C C . MET A 1 84 ? -0.201 -11.809 -1.341 1.00 86.00 84 MET A C 1
ATOM 669 O O . MET A 1 84 ? 0.861 -12.206 -1.826 1.00 86.00 84 MET A O 1
ATOM 673 N N . VAL A 1 85 ? -1.278 -11.585 -2.098 1.00 87.75 85 VAL A N 1
ATOM 674 C CA . VAL A 1 85 ? -1.276 -11.766 -3.559 1.00 87.75 85 VAL A CA 1
ATOM 675 C C . VAL A 1 85 ? -0.368 -10.738 -4.239 1.00 87.75 85 VAL A C 1
ATOM 677 O O . VAL A 1 85 ? 0.431 -11.114 -5.098 1.00 87.75 85 VAL A O 1
ATOM 680 N N . ALA A 1 86 ? -0.429 -9.464 -3.838 1.00 84.44 86 ALA A N 1
ATOM 681 C CA . ALA A 1 86 ? 0.448 -8.412 -4.359 1.00 84.44 86 ALA A CA 1
ATOM 682 C C . ALA A 1 86 ? 1.937 -8.734 -4.127 1.00 84.44 86 ALA A C 1
ATOM 684 O O . ALA A 1 86 ? 2.755 -8.606 -5.043 1.00 84.44 86 ALA A O 1
ATOM 685 N N . PHE A 1 87 ? 2.285 -9.238 -2.938 1.00 82.69 87 PHE A N 1
ATOM 686 C CA . PHE A 1 87 ? 3.639 -9.695 -2.622 1.00 82.69 87 PHE A CA 1
ATOM 687 C C . PHE A 1 87 ? 4.064 -10.876 -3.502 1.00 82.69 87 PHE A C 1
ATOM 689 O O . PHE A 1 87 ? 5.162 -10.868 -4.058 1.00 82.69 87 PHE A O 1
ATOM 696 N N . GLY A 1 88 ? 3.184 -11.861 -3.701 1.00 83.56 88 GLY A N 1
ATOM 697 C CA . GLY A 1 88 ? 3.440 -12.988 -4.600 1.00 83.56 88 GLY A CA 1
ATOM 698 C C . GLY A 1 88 ? 3.672 -12.555 -6.051 1.00 83.56 88 GLY A C 1
ATOM 699 O O . GLY A 1 88 ? 4.567 -13.076 -6.720 1.00 83.56 88 GLY A O 1
ATOM 700 N N . LEU A 1 89 ? 2.920 -11.564 -6.538 1.00 80.94 89 LEU A N 1
ATOM 701 C CA . LEU A 1 89 ? 3.110 -11.007 -7.879 1.00 80.94 89 LEU A CA 1
ATOM 702 C C . LEU A 1 89 ? 4.464 -10.308 -8.027 1.00 80.94 89 LEU A C 1
ATOM 704 O O . LEU A 1 89 ? 5.136 -10.520 -9.041 1.00 80.94 89 LEU A O 1
ATOM 708 N N . MET A 1 90 ? 4.870 -9.523 -7.025 1.00 74.44 90 MET A N 1
ATOM 709 C CA . MET A 1 90 ? 6.184 -8.873 -7.000 1.00 74.44 90 MET A CA 1
ATOM 710 C C . MET A 1 90 ? 7.323 -9.890 -6.934 1.00 74.44 90 MET A C 1
ATOM 712 O O . MET A 1 90 ? 8.241 -9.837 -7.746 1.00 74.44 90 MET A O 1
ATOM 716 N N . ALA A 1 91 ? 7.241 -10.875 -6.041 1.00 79.06 91 ALA A N 1
ATOM 717 C CA . ALA A 1 91 ? 8.251 -11.926 -5.943 1.00 79.06 91 ALA A CA 1
ATOM 718 C C . ALA A 1 91 ? 8.395 -12.712 -7.259 1.00 79.06 91 ALA A C 1
ATOM 720 O O . ALA A 1 91 ? 9.506 -13.045 -7.670 1.00 79.06 91 ALA A O 1
ATOM 721 N N . ASN A 1 92 ? 7.286 -12.960 -7.962 1.00 77.75 92 ASN A N 1
ATOM 722 C CA . ASN A 1 92 ? 7.309 -13.627 -9.259 1.00 77.75 92 ASN A CA 1
ATOM 723 C C . ASN A 1 92 ? 7.990 -12.773 -10.345 1.00 77.75 92 ASN A C 1
ATOM 725 O O . ASN A 1 92 ? 8.652 -13.329 -11.219 1.00 77.75 92 ASN A O 1
ATOM 729 N N . LEU A 1 93 ? 7.867 -11.441 -10.310 1.00 69.44 93 LEU A N 1
ATOM 730 C CA . LEU A 1 93 ? 8.641 -10.564 -11.202 1.00 69.44 93 LEU A CA 1
ATOM 731 C C . LEU A 1 93 ? 10.146 -10.710 -10.947 1.00 69.44 93 LEU A C 1
ATOM 733 O O . LEU A 1 93 ? 10.908 -10.889 -11.895 1.00 69.44 93 LEU A O 1
ATOM 737 N N . THR A 1 94 ? 10.559 -10.716 -9.679 1.00 66.38 94 THR A N 1
ATOM 738 C CA . THR A 1 94 ? 11.972 -10.829 -9.292 1.00 66.38 94 THR A CA 1
ATOM 739 C C . THR A 1 94 ? 12.565 -12.191 -9.659 1.00 66.38 94 THR A C 1
ATOM 741 O O . THR A 1 94 ? 13.668 -12.263 -10.195 1.00 66.38 94 THR A O 1
ATOM 744 N N . VAL A 1 95 ? 11.832 -13.283 -9.418 1.00 62.53 95 VAL A N 1
ATOM 745 C CA . VAL A 1 95 ? 12.307 -14.656 -9.673 1.00 62.53 95 VAL A CA 1
ATOM 746 C C . VAL A 1 95 ? 12.330 -15.007 -11.159 1.00 62.53 95 VAL A C 1
ATOM 748 O O . VAL A 1 95 ? 13.225 -15.733 -11.588 1.00 62.53 95 VAL A O 1
ATOM 751 N N . SER A 1 96 ? 11.402 -14.484 -11.968 1.00 56.88 96 SER A N 1
ATOM 752 C CA . SER A 1 96 ? 11.282 -14.873 -13.385 1.00 56.88 96 SER A CA 1
ATOM 753 C C . SER A 1 96 ? 12.514 -14.533 -14.231 1.00 56.88 96 SER A C 1
ATOM 755 O O . SER A 1 96 ? 12.634 -15.017 -15.352 1.00 56.88 96 SER A O 1
ATOM 757 N N . HIS A 1 97 ? 13.438 -13.714 -13.725 1.00 53.31 97 HIS A N 1
ATOM 758 C CA . HIS A 1 97 ? 14.502 -13.146 -14.541 1.00 53.31 97 HIS A CA 1
ATOM 759 C C . HIS A 1 97 ? 15.880 -13.077 -13.853 1.00 53.31 97 HIS A C 1
ATOM 761 O O . HIS A 1 97 ? 16.770 -12.392 -14.343 1.00 53.31 97 HIS A O 1
ATOM 767 N N . VAL A 1 98 ? 16.137 -13.818 -12.772 1.00 55.75 98 VAL A N 1
ATOM 768 C CA . VAL A 1 98 ? 17.419 -13.732 -12.028 1.00 55.75 98 VAL A CA 1
ATOM 769 C C . VAL A 1 98 ? 18.695 -14.000 -12.853 1.00 55.75 98 VAL A C 1
ATOM 771 O O . VAL A 1 98 ? 19.733 -13.435 -12.527 1.00 55.75 98 VAL A O 1
ATOM 774 N N . CYS A 1 99 ? 18.646 -14.783 -13.941 1.00 57.91 99 CYS A N 1
ATOM 775 C CA . CYS A 1 99 ? 19.824 -15.052 -14.792 1.00 57.91 99 CYS A CA 1
ATOM 776 C C . CYS A 1 99 ? 19.865 -14.296 -16.139 1.00 57.91 99 CYS A C 1
ATOM 778 O O . CYS A 1 99 ? 20.876 -14.376 -16.828 1.00 57.91 99 CYS A O 1
ATOM 780 N N . ASN A 1 100 ? 18.811 -13.565 -16.531 1.00 52.09 100 ASN A N 1
ATOM 781 C CA . ASN A 1 100 ? 18.772 -12.758 -17.767 1.00 52.09 100 ASN A CA 1
ATOM 782 C C . ASN A 1 100 ? 17.704 -11.653 -17.654 1.00 52.09 100 ASN A C 1
ATOM 784 O O . ASN A 1 100 ? 16.748 -11.582 -18.433 1.00 52.09 100 ASN A O 1
ATOM 788 N N . SER A 1 101 ? 17.795 -10.831 -16.611 1.00 51.75 101 SER A N 1
ATOM 789 C CA . SER A 1 101 ? 16.834 -9.751 -16.378 1.00 51.75 101 SER A CA 1
ATOM 790 C C . SER A 1 101 ? 16.988 -8.645 -17.394 1.00 51.75 101 SER A C 1
ATOM 792 O O . SER A 1 101 ? 17.927 -7.862 -17.317 1.00 51.75 101 SER A O 1
ATOM 794 N N . THR A 1 102 ? 16.015 -8.531 -18.295 1.00 56.00 102 THR A N 1
ATOM 795 C CA . THR A 1 102 ? 15.868 -7.368 -19.174 1.00 56.00 102 THR A CA 1
ATOM 796 C C . THR A 1 102 ? 15.750 -6.074 -18.367 1.00 56.00 102 THR A C 1
ATOM 798 O O . THR A 1 102 ? 16.334 -5.080 -18.769 1.00 56.00 102 THR A O 1
ATOM 801 N N . TRP A 1 103 ? 15.126 -6.092 -17.183 1.00 55.66 103 TRP A N 1
ATOM 802 C CA . TRP A 1 103 ? 15.026 -4.915 -16.307 1.00 55.66 103 TRP A CA 1
ATOM 803 C C . TRP A 1 103 ? 16.368 -4.467 -15.698 1.00 55.66 103 TRP A C 1
ATOM 805 O O . TRP A 1 103 ? 16.551 -3.291 -15.421 1.00 55.66 103 TRP A O 1
ATOM 815 N N . ILE A 1 104 ? 17.370 -5.349 -15.552 1.00 57.31 104 ILE A N 1
ATOM 816 C CA . ILE A 1 104 ? 18.717 -4.919 -15.117 1.00 57.31 104 ILE A CA 1
ATOM 817 C C . ILE A 1 104 ? 19.406 -4.107 -16.224 1.00 57.31 104 ILE A C 1
ATOM 819 O O . ILE A 1 104 ? 20.098 -3.135 -15.942 1.00 57.31 104 ILE A O 1
ATOM 823 N N . TRP A 1 105 ? 19.181 -4.473 -17.487 1.00 54.72 105 TRP A N 1
ATOM 824 C CA . TRP A 1 105 ? 19.757 -3.776 -18.637 1.00 54.72 105 TRP A CA 1
ATOM 825 C C . TRP A 1 105 ? 18.954 -2.538 -19.061 1.00 54.72 105 TRP A C 1
ATOM 827 O O . TRP A 1 105 ? 19.548 -1.578 -19.542 1.00 54.72 105 TRP A O 1
ATOM 837 N N . HIS A 1 106 ? 17.629 -2.547 -18.886 1.00 58.00 106 HIS A N 1
ATOM 838 C CA . HIS A 1 106 ? 16.745 -1.452 -19.295 1.00 58.00 106 HIS A CA 1
ATOM 839 C C . HIS A 1 106 ? 16.512 -0.402 -18.199 1.00 58.00 106 HIS A C 1
ATOM 841 O O . HIS A 1 106 ? 16.504 0.782 -18.522 1.00 58.00 106 HIS A O 1
ATOM 847 N N . ASP A 1 107 ? 16.365 -0.792 -16.927 1.00 54.09 107 ASP A N 1
ATOM 848 C CA . ASP A 1 107 ? 16.034 0.151 -15.846 1.00 54.09 107 ASP A CA 1
ATOM 849 C C . ASP A 1 107 ? 17.279 0.778 -15.191 1.00 54.09 107 ASP A C 1
ATOM 851 O O . ASP A 1 107 ? 17.264 1.956 -14.851 1.00 54.09 107 ASP A O 1
ATOM 855 N N . TRP A 1 108 ? 18.381 0.032 -15.035 1.00 50.28 108 TRP A N 1
ATOM 856 C CA . TRP A 1 108 ? 19.608 0.528 -14.373 1.00 50.28 108 TRP A CA 1
ATOM 857 C C . TRP A 1 108 ? 20.627 1.143 -15.342 1.00 50.28 108 TRP A C 1
ATOM 859 O O . TRP A 1 108 ? 21.653 1.667 -14.914 1.00 50.28 108 TRP A O 1
ATOM 869 N N . GLY A 1 109 ? 20.370 1.066 -16.650 1.00 48.50 109 GLY A N 1
ATOM 870 C CA . GLY A 1 109 ? 21.175 1.728 -17.679 1.00 48.50 109 GLY A CA 1
ATOM 871 C C . GLY A 1 109 ? 20.795 3.193 -17.909 1.00 48.50 109 GLY A C 1
ATOM 872 O O . GLY A 1 109 ? 21.481 3.877 -18.664 1.00 48.50 109 GLY A O 1
ATOM 873 N N . TYR A 1 110 ? 19.714 3.669 -17.284 1.00 44.31 110 TYR A N 1
ATOM 874 C CA . TYR A 1 110 ? 19.201 5.027 -17.444 1.00 44.31 110 TYR A CA 1
ATOM 875 C C . TYR A 1 110 ? 19.586 5.893 -16.235 1.00 44.31 110 TYR A C 1
ATOM 877 O O . TYR A 1 110 ? 18.757 6.235 -15.391 1.00 44.31 110 TYR A O 1
ATOM 885 N N . TYR A 1 111 ? 20.876 6.215 -16.159 1.00 45.53 111 TYR A N 1
ATOM 886 C CA . TYR A 1 111 ? 21.405 7.342 -15.389 1.00 45.53 111 TYR A CA 1
ATOM 887 C C . TYR A 1 111 ? 21.957 8.385 -16.356 1.00 45.53 111 TYR A C 1
ATOM 889 O O . TYR A 1 111 ? 22.617 7.973 -17.338 1.00 45.53 111 TYR A O 1
#

Solvent-accessible surface area (backbone atoms only — not comparable to full-atom values): 6532 Å² total; per-residue (Å²): 136,87,82,54,76,72,70,68,61,63,58,53,63,57,54,53,52,46,54,51,28,53,52,52,34,54,55,47,55,52,51,51,56,53,38,62,74,66,72,50,86,80,57,69,61,57,53,50,41,40,53,50,26,50,50,54,50,52,53,50,66,66,42,73,83,49,97,49,76,77,54,53,67,57,51,54,55,54,49,52,53,52,50,53,50,40,50,52,47,52,52,48,60,59,63,76,27,78,90,70,42,62,60,62,65,61,60,70,63,73,121

Sequence (111 aa):
MIVRGHEIFSPIPLVGELISAAVVMGILAGYEHYIDRANASNNGRIVYSLVIAFLTLFSIILLIPFHASFYFFGLDFIFFVCWMVAFGLMANLTVSHVCNSTWIWHDWGYY

Mean predicted aligned error: 11.07 Å

pLDDT: mean 71.43, std 12.59, range [44.31, 88.25]